Protein AF-A0A497NVT9-F1 (afdb_monomer)

Secondary structure (DSSP, 8-state):
--PPPPS-----------------SSHHHHHHHHHHHH----GGGTS------

Structure (mmCIF, N/CA/C/O backbone):
data_AF-A0A497NVT9-F1
#
_entry.id   AF-A0A497NVT9-F1
#
loop_
_atom_site.group_PDB
_atom_site.id
_atom_site.type_symbol
_atom_site.label_atom_id
_atom_site.label_alt_id
_atom_site.label_comp_id
_atom_site.label_asym_id
_atom_site.label_entity_id
_atom_site.label_seq_id
_atom_site.pdbx_PDB_ins_code
_atom_sit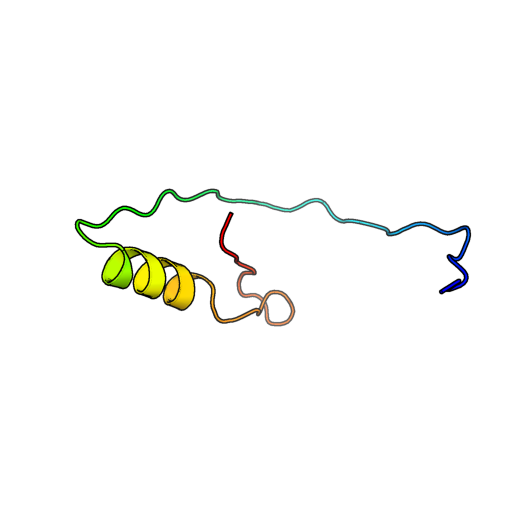e.Cartn_x
_atom_site.Cartn_y
_atom_site.Cartn_z
_atom_site.occupancy
_atom_site.B_iso_or_equiv
_atom_site.auth_seq_id
_atom_site.auth_comp_id
_atom_site.auth_asym_id
_atom_site.auth_atom_id
_atom_site.pdbx_PDB_model_num
ATOM 1 N N . MET A 1 1 ? 5.184 25.844 -18.424 1.00 57.41 1 MET A N 1
ATOM 2 C CA . MET A 1 1 ? 6.002 24.678 -18.032 1.00 57.41 1 MET A CA 1
ATOM 3 C C . MET A 1 1 ? 5.924 23.676 -19.162 1.00 57.41 1 MET A C 1
ATOM 5 O O . MET A 1 1 ? 4.817 23.382 -19.588 1.00 57.41 1 MET A O 1
ATOM 9 N N . GLY A 1 2 ? 7.064 23.222 -19.672 1.00 82.56 2 GLY A N 1
ATOM 10 C CA . GLY A 1 2 ? 7.148 22.131 -20.638 1.00 82.56 2 GLY A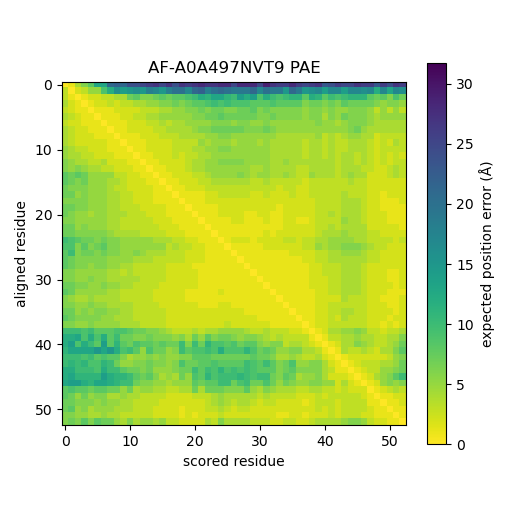 CA 1
ATOM 11 C C . GLY A 1 2 ? 8.321 21.268 -20.213 1.00 82.56 2 GLY A C 1
ATOM 12 O O . GLY A 1 2 ? 9.462 21.686 -20.378 1.00 82.56 2 GLY A O 1
ATOM 13 N N . VAL A 1 3 ? 8.028 20.151 -19.552 1.00 90.88 3 VAL A N 1
ATOM 14 C CA . VAL A 1 3 ? 9.021 19.110 -19.287 1.00 90.88 3 VAL A CA 1
ATOM 15 C C . VAL A 1 3 ? 8.894 18.122 -20.434 1.00 90.88 3 VAL A C 1
ATOM 17 O O . VAL A 1 3 ? 7.776 17.750 -20.793 1.00 90.88 3 VAL A O 1
ATOM 20 N N . GLU A 1 4 ? 10.016 17.770 -21.047 1.00 93.12 4 GLU A N 1
ATOM 21 C CA . GLU A 1 4 ? 10.044 16.772 -22.108 1.00 93.12 4 GLU A CA 1
ATOM 22 C C . GLU A 1 4 ? 9.686 15.407 -21.510 1.00 93.12 4 GLU A C 1
ATOM 24 O O . GLU A 1 4 ? 10.266 14.989 -20.507 1.00 93.12 4 GLU A O 1
ATOM 29 N N . VAL A 1 5 ? 8.680 14.754 -22.090 1.00 94.94 5 VAL A N 1
ATOM 30 C CA . VAL A 1 5 ? 8.287 13.390 -21.735 1.00 94.94 5 VAL A CA 1
ATOM 31 C C . VAL A 1 5 ? 8.903 12.476 -22.776 1.00 94.94 5 VAL A C 1
ATOM 33 O O . VAL A 1 5 ? 8.659 12.644 -23.968 1.00 94.94 5 VAL A O 1
ATOM 36 N N . GLU A 1 6 ? 9.716 11.538 -22.315 1.00 97.50 6 GLU A N 1
ATOM 37 C CA . GLU A 1 6 ? 10.376 10.571 -23.180 1.00 97.50 6 GLU A CA 1
ATOM 38 C C . GLU A 1 6 ? 9.351 9.601 -23.795 1.00 97.50 6 GLU A C 1
ATOM 40 O O . GLU A 1 6 ? 8.455 9.113 -23.103 1.00 97.50 6 GLU A O 1
ATOM 45 N N . ASP A 1 7 ? 9.483 9.319 -25.095 1.00 97.25 7 ASP A N 1
ATOM 46 C CA . ASP A 1 7 ? 8.695 8.300 -25.802 1.00 97.25 7 ASP A CA 1
ATOM 47 C C . ASP A 1 7 ? 9.238 6.906 -25.460 1.00 97.25 7 ASP A C 1
ATOM 49 O O . ASP A 1 7 ? 10.079 6.337 -26.158 1.00 97.25 7 ASP A O 1
ATOM 53 N N . THR A 1 8 ? 8.828 6.409 -24.296 1.00 97.62 8 THR A N 1
ATOM 54 C CA . THR A 1 8 ? 9.305 5.159 -23.699 1.00 97.62 8 THR A CA 1
ATOM 55 C C . THR A 1 8 ? 8.194 4.470 -22.898 1.00 97.62 8 THR A C 1
ATOM 57 O O . THR A 1 8 ? 7.043 4.912 -22.894 1.00 97.62 8 THR A O 1
ATOM 60 N N . TYR A 1 9 ? 8.514 3.366 -22.221 1.00 97.12 9 TYR A N 1
ATOM 61 C CA . TYR A 1 9 ? 7.563 2.581 -21.435 1.00 97.12 9 TYR A CA 1
ATOM 62 C C . TYR A 1 9 ? 8.110 2.216 -20.047 1.00 97.12 9 TYR A C 1
ATOM 64 O O . TYR A 1 9 ? 9.317 2.186 -19.820 1.00 97.12 9 TYR A O 1
ATOM 72 N N . ALA A 1 10 ? 7.202 1.912 -19.115 1.00 97.31 10 ALA A N 1
ATOM 73 C CA . ALA A 1 10 ? 7.531 1.336 -17.814 1.00 97.31 10 ALA A CA 1
ATOM 74 C C . ALA A 1 10 ? 7.205 -0.162 -17.825 1.00 97.31 10 ALA A C 1
ATOM 76 O O . ALA A 1 10 ? 6.068 -0.551 -18.094 1.00 97.31 10 ALA A O 1
ATOM 77 N N . GLU A 1 11 ? 8.197 -1.002 -17.543 1.00 96.69 11 GLU A N 1
ATOM 78 C CA . GLU A 1 11 ? 8.001 -2.442 -17.385 1.00 96.69 11 GLU A CA 1
ATOM 79 C C . GLU A 1 11 ? 7.520 -2.756 -15.962 1.00 96.69 11 GLU A C 1
ATOM 81 O O . GLU A 1 11 ? 8.079 -2.259 -14.984 1.00 96.69 11 GLU A O 1
ATOM 86 N N . ALA A 1 12 ? 6.468 -3.566 -15.853 1.00 95.44 12 ALA A N 1
ATOM 87 C CA . ALA A 1 12 ? 5.844 -3.951 -14.591 1.00 95.44 12 ALA A CA 1
ATOM 88 C C . ALA A 1 12 ? 5.905 -5.470 -14.394 1.00 95.44 12 ALA A C 1
ATOM 90 O O . ALA A 1 12 ? 6.140 -6.225 -15.336 1.00 95.44 12 ALA A O 1
ATOM 91 N N . PHE A 1 13 ? 5.665 -5.908 -13.160 1.00 91.75 13 PHE A N 1
ATOM 92 C CA . PHE A 1 13 ? 5.762 -7.307 -12.759 1.00 91.75 13 PHE A CA 1
ATOM 93 C C . PHE A 1 13 ? 4.434 -7.801 -12.194 1.00 91.75 13 PHE A C 1
ATOM 95 O O . PHE A 1 13 ? 3.720 -7.049 -11.531 1.00 91.75 13 PHE A O 1
ATOM 102 N N . ASP A 1 14 ? 4.142 -9.083 -12.406 1.00 95.06 14 ASP A N 1
ATOM 103 C CA . ASP A 1 14 ? 3.052 -9.760 -11.712 1.00 95.06 14 ASP A CA 1
ATOM 104 C C . ASP A 1 14 ? 3.429 -10.018 -10.247 1.00 95.06 14 ASP A C 1
ATOM 106 O O . ASP A 1 14 ? 4.564 -10.378 -9.921 1.00 95.06 14 ASP A O 1
ATOM 110 N N . GLY A 1 15 ? 2.452 -9.874 -9.355 1.00 89.62 15 GLY A N 1
ATOM 111 C CA . GLY A 1 15 ? 2.638 -10.038 -7.919 1.00 89.62 15 GLY A CA 1
ATOM 112 C C . GLY A 1 15 ? 1.382 -10.549 -7.223 1.00 89.62 15 GLY A C 1
ATOM 113 O O . GLY A 1 15 ? 0.285 -10.554 -7.782 1.00 89.62 15 GLY A O 1
ATOM 114 N N . LEU A 1 16 ? 1.547 -10.994 -5.978 1.00 92.62 16 LEU A N 1
ATOM 115 C CA . LEU A 1 16 ? 0.425 -11.277 -5.086 1.00 92.62 16 LEU A CA 1
ATOM 116 C C . LEU A 1 16 ? 0.054 -10.002 -4.334 1.00 92.62 16 LEU A C 1
ATOM 118 O O . LEU A 1 16 ? 0.906 -9.393 -3.691 1.00 92.62 16 LEU A O 1
ATOM 122 N N . TYR A 1 17 ? -1.226 -9.645 -4.376 1.00 93.06 17 TYR A N 1
ATOM 123 C CA . TYR A 1 17 ? -1.750 -8.440 -3.744 1.00 93.06 17 TYR A CA 1
ATOM 124 C C . TYR A 1 17 ? -2.892 -8.784 -2.800 1.00 93.06 17 TYR A C 1
ATOM 126 O O . TYR A 1 17 ? -3.694 -9.683 -3.058 1.00 93.06 17 TYR A O 1
ATOM 134 N N . PHE A 1 18 ? -2.983 -8.016 -1.721 1.00 94.69 18 PHE A N 1
ATOM 135 C CA . PHE A 1 18 ? -4.070 -8.096 -0.760 1.00 94.69 18 PHE A CA 1
ATOM 136 C C . PHE A 1 18 ? -4.640 -6.702 -0.562 1.00 94.69 18 PHE A C 1
ATOM 138 O O . PHE A 1 18 ? -3.895 -5.753 -0.332 1.00 94.69 18 PHE A O 1
ATOM 145 N N . ARG A 1 19 ? -5.968 -6.593 -0.614 1.00 97.25 19 ARG A N 1
ATOM 146 C CA . ARG A 1 19 ? -6.683 -5.373 -0.250 1.00 97.25 19 ARG A CA 1
ATOM 147 C C . ARG A 1 19 ? -7.378 -5.593 1.082 1.00 97.25 19 ARG A C 1
ATOM 149 O O . ARG A 1 19 ? -8.161 -6.531 1.228 1.00 97.25 19 ARG A O 1
ATOM 156 N N . VAL A 1 20 ? -7.079 -4.730 2.044 1.00 96.69 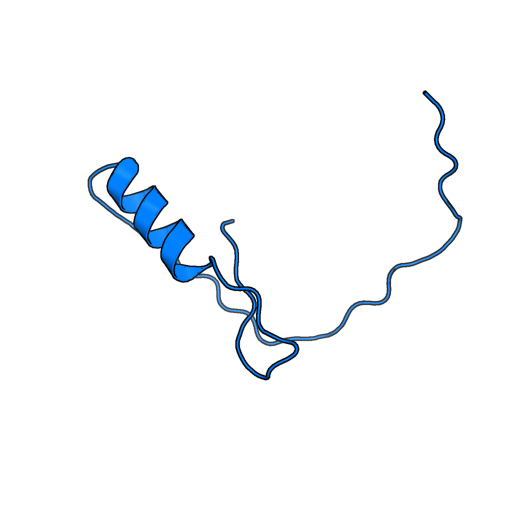20 VAL A N 1
ATOM 157 C CA . VAL A 1 20 ? -7.576 -4.839 3.417 1.00 96.69 20 VAL A CA 1
ATOM 158 C C . VAL A 1 20 ? -8.408 -3.606 3.739 1.00 96.69 20 VAL A C 1
ATOM 160 O O . VAL A 1 20 ? -7.957 -2.484 3.534 1.00 96.69 20 VAL A O 1
ATOM 163 N N . LEU A 1 21 ? -9.623 -3.813 4.252 1.00 97.81 21 LEU A N 1
ATOM 164 C CA . LEU A 1 21 ? -10.462 -2.735 4.771 1.00 97.81 21 LEU A CA 1
ATOM 165 C C . LEU A 1 21 ? -10.193 -2.565 6.268 1.00 97.81 21 LEU A C 1
ATOM 167 O O . LEU A 1 21 ? -10.447 -3.480 7.050 1.00 97.81 21 LEU A O 1
ATOM 171 N N . VAL A 1 22 ? -9.708 -1.388 6.656 1.00 97.12 22 VAL A N 1
ATOM 172 C CA . VAL A 1 22 ? -9.521 -1.002 8.059 1.00 97.12 22 VAL A CA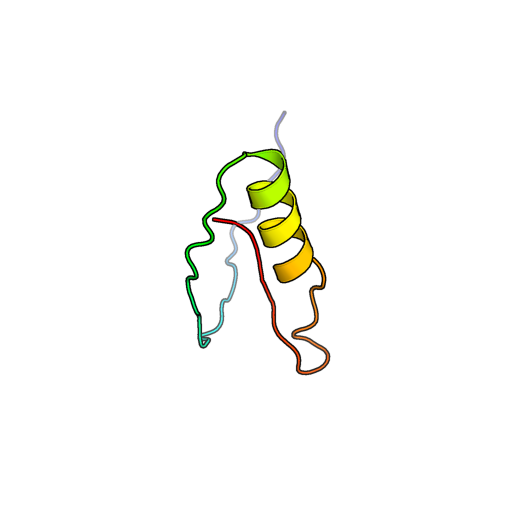 1
ATOM 173 C C . VAL A 1 22 ? -10.692 -0.116 8.480 1.00 97.12 22 VAL A C 1
ATOM 175 O O . VAL A 1 22 ? -11.096 0.777 7.739 1.00 97.12 22 VAL A O 1
ATOM 178 N N . THR A 1 23 ? -11.248 -0.361 9.666 1.00 98.06 23 THR A N 1
ATOM 179 C CA . THR A 1 23 ? -12.357 0.420 10.233 1.00 98.06 23 THR A CA 1
ATOM 180 C C . THR A 1 23 ? -12.046 0.803 11.674 1.00 98.06 23 THR A C 1
ATOM 182 O O . THR A 1 23 ? -11.495 -0.013 12.411 1.00 98.06 23 THR A O 1
ATOM 185 N N . ALA A 1 24 ? -12.441 2.005 12.088 1.00 98.31 24 ALA A N 1
ATOM 186 C CA . ALA A 1 24 ? -12.386 2.464 13.474 1.00 98.31 24 ALA A CA 1
ATOM 187 C C . ALA A 1 24 ? -13.527 3.459 13.738 1.00 98.31 24 ALA A C 1
ATOM 189 O O . ALA A 1 24 ? -14.114 3.986 12.792 1.00 98.31 24 ALA A O 1
ATOM 190 N N . ASP A 1 25 ? -13.825 3.716 15.012 1.00 98.50 25 ASP A N 1
ATOM 191 C CA . ASP A 1 25 ? -14.899 4.631 15.422 1.00 98.50 25 ASP A CA 1
ATOM 192 C C . ASP A 1 25 ? -14.580 6.105 15.118 1.00 98.50 25 ASP A C 1
ATOM 194 O O . ASP A 1 25 ? -15.488 6.919 14.944 1.00 98.50 25 ASP A O 1
ATOM 198 N N . ASP A 1 26 ? -13.292 6.455 15.037 1.00 98.31 26 ASP A N 1
ATOM 199 C CA . ASP A 1 26 ? -12.819 7.807 14.764 1.00 98.31 26 ASP A CA 1
ATOM 200 C C . ASP A 1 26 ? -11.727 7.844 13.681 1.00 98.31 26 ASP A C 1
ATOM 202 O O . ASP A 1 26 ? -11.003 6.876 13.422 1.00 98.31 26 ASP A O 1
ATOM 206 N N . ALA A 1 27 ? -11.613 9.006 13.037 1.00 98.31 27 ALA A N 1
ATOM 207 C CA . ALA A 1 27 ? -10.708 9.213 11.916 1.00 98.31 27 ALA A CA 1
ATOM 208 C C . ALA A 1 27 ? -9.222 9.198 12.316 1.00 98.31 27 ALA A C 1
ATOM 210 O O . ALA A 1 27 ? -8.382 8.845 11.487 1.00 98.31 27 ALA A O 1
ATOM 211 N N . GLU A 1 28 ? -8.874 9.575 13.551 1.00 98.31 28 GLU A N 1
ATOM 212 C CA . GLU A 1 28 ? -7.481 9.569 14.005 1.00 98.31 28 GLU A CA 1
ATOM 213 C C . GLU A 1 28 ? -6.991 8.131 14.173 1.00 98.31 28 GLU A C 1
ATOM 215 O O . GLU A 1 28 ? -5.942 7.775 13.630 1.00 98.31 28 GLU A O 1
ATOM 220 N N . THR A 1 29 ? -7.773 7.295 14.856 1.00 98.50 29 THR A N 1
ATOM 221 C CA . THR A 1 29 ? -7.483 5.869 15.034 1.00 98.50 29 THR A CA 1
ATOM 222 C C . THR A 1 29 ? -7.416 5.154 13.690 1.00 98.50 29 THR A C 1
ATOM 224 O O . THR A 1 29 ? -6.457 4.422 13.440 1.00 98.50 29 THR A O 1
ATOM 227 N N . LEU A 1 30 ? -8.381 5.412 12.796 1.00 98.31 30 LEU A N 1
ATOM 228 C CA . LEU A 1 30 ? -8.383 4.843 11.447 1.00 98.31 30 LEU A CA 1
ATOM 229 C C . LEU A 1 30 ? -7.087 5.180 10.697 1.00 98.31 30 LEU A C 1
ATOM 231 O O . LEU A 1 30 ? -6.430 4.285 10.162 1.00 98.31 30 LEU A O 1
ATOM 235 N N . ARG A 1 31 ? -6.702 6.463 10.689 1.00 97.81 31 ARG A N 1
ATOM 236 C CA . ARG A 1 31 ? -5.508 6.941 9.985 1.00 97.81 31 ARG A CA 1
ATOM 237 C C . ARG A 1 31 ? -4.238 6.311 10.546 1.00 97.81 31 ARG A C 1
ATOM 239 O O . ARG A 1 31 ? -3.437 5.795 9.776 1.00 97.81 31 ARG A O 1
ATOM 246 N N . ARG A 1 32 ? -4.064 6.322 11.871 1.00 97.88 32 ARG A N 1
ATOM 247 C CA . ARG A 1 32 ? -2.858 5.772 12.513 1.00 97.88 32 ARG A CA 1
ATOM 248 C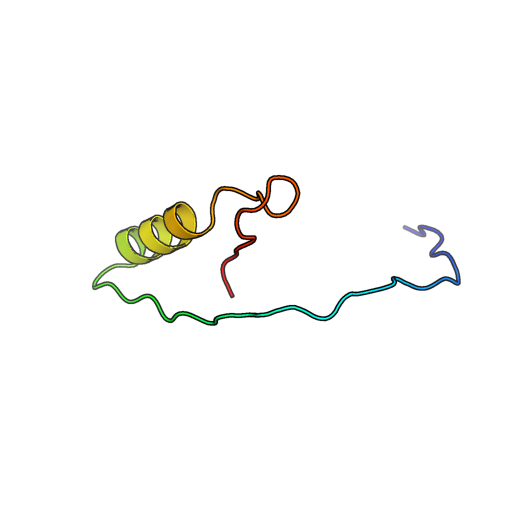 C . ARG A 1 32 ? -2.715 4.277 12.250 1.00 97.88 32 ARG A C 1
ATOM 250 O O . ARG A 1 32 ? -1.632 3.835 11.896 1.00 97.88 32 ARG A O 1
ATOM 257 N N . ALA A 1 33 ? -3.811 3.522 12.338 1.00 97.75 33 ALA A N 1
ATOM 258 C CA . ALA A 1 33 ? -3.795 2.092 12.043 1.00 97.75 33 ALA A CA 1
ATOM 259 C C . ALA A 1 33 ? -3.398 1.801 10.584 1.00 97.75 33 ALA A C 1
ATOM 261 O O . ALA A 1 33 ? -2.604 0.894 10.336 1.00 97.75 33 ALA A O 1
ATOM 262 N N . ALA A 1 34 ? -3.920 2.571 9.623 1.00 97.19 34 ALA A N 1
ATOM 263 C CA . ALA A 1 34 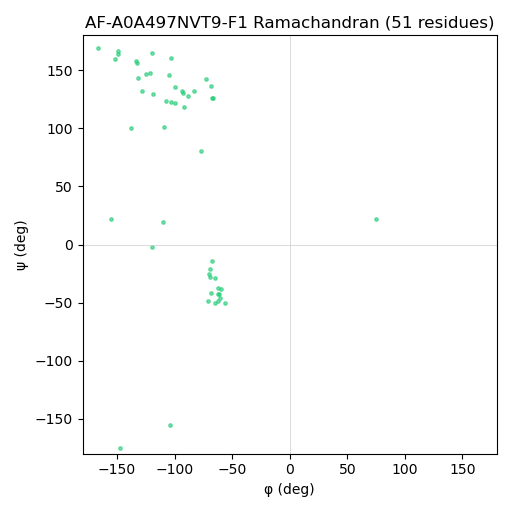? -3.587 2.413 8.208 1.00 97.19 34 ALA A CA 1
ATOM 264 C C . ALA A 1 34 ? -2.131 2.816 7.892 1.00 97.19 34 ALA A C 1
ATOM 266 O O . ALA A 1 34 ? -1.441 2.108 7.155 1.00 97.19 34 ALA A O 1
ATOM 267 N N . GLU A 1 35 ? -1.645 3.918 8.471 1.00 96.38 35 GLU A N 1
ATOM 268 C CA . GLU A 1 35 ? -0.261 4.385 8.311 1.00 96.38 35 GLU A CA 1
ATOM 269 C C . GLU A 1 35 ? 0.738 3.391 8.911 1.00 96.38 35 GLU A C 1
ATOM 271 O O . GLU A 1 35 ? 1.653 2.946 8.218 1.00 96.38 35 GLU A O 1
ATOM 276 N N . ASP A 1 36 ? 0.532 2.968 10.160 1.00 94.88 36 ASP A N 1
ATOM 277 C CA . ASP A 1 36 ? 1.439 2.045 10.851 1.00 94.88 36 ASP A CA 1
ATOM 278 C C . ASP A 1 36 ? 1.522 0.684 10.136 1.00 94.88 36 ASP A C 1
ATOM 280 O O . ASP A 1 36 ? 2.601 0.095 10.038 1.00 94.88 36 ASP A O 1
ATOM 284 N N . ALA A 1 37 ? 0.405 0.195 9.583 1.00 93.44 37 ALA A N 1
ATOM 285 C CA . ALA A 1 37 ? 0.360 -1.066 8.841 1.00 93.44 37 ALA A CA 1
ATOM 286 C C . ALA A 1 37 ? 1.107 -1.021 7.494 1.00 93.44 37 ALA A C 1
ATOM 288 O O . ALA A 1 37 ? 1.469 -2.073 6.965 1.00 93.44 37 ALA A O 1
ATOM 289 N N . THR A 1 38 ? 1.332 0.170 6.930 1.00 94.38 38 THR A N 1
ATOM 290 C CA . THR A 1 38 ? 1.852 0.350 5.561 1.00 94.38 38 THR A CA 1
ATOM 291 C C . THR A 1 38 ? 3.187 1.102 5.496 1.00 94.38 38 THR A C 1
ATOM 293 O O . THR A 1 38 ? 3.771 1.223 4.424 1.00 94.38 38 THR A O 1
ATOM 296 N N . ALA A 1 39 ? 3.724 1.554 6.633 1.00 90.31 39 ALA A N 1
ATOM 297 C CA . ALA A 1 39 ? 4.814 2.530 6.693 1.00 90.31 39 ALA A CA 1
ATOM 298 C C . ALA A 1 39 ? 6.167 2.088 6.106 1.00 90.31 39 ALA A C 1
ATOM 300 O O . ALA A 1 39 ? 6.963 2.939 5.710 1.00 90.31 39 ALA A O 1
ATOM 301 N N . THR A 1 40 ? 6.492 0.790 6.112 1.00 87.50 40 THR A N 1
ATOM 302 C CA . THR A 1 40 ? 7.860 0.333 5.802 1.00 87.50 40 THR A CA 1
ATOM 303 C C . THR A 1 40 ? 7.932 -0.376 4.446 1.00 87.50 40 THR A C 1
ATOM 305 O O . THR A 1 40 ? 7.619 -1.567 4.381 1.00 87.50 40 THR A O 1
ATOM 308 N N . PRO A 1 41 ? 8.407 0.289 3.374 1.00 82.38 41 PRO A N 1
ATOM 309 C CA . PRO A 1 41 ? 8.692 -0.382 2.110 1.00 82.38 41 PRO A CA 1
ATOM 310 C C . PRO A 1 41 ? 9.878 -1.329 2.297 1.00 82.38 41 PRO A C 1
ATOM 312 O O . PRO A 1 41 ? 10.924 -0.945 2.829 1.00 82.38 41 PRO A O 1
ATOM 315 N N . SER A 1 42 ? 9.720 -2.603 1.941 1.00 84.00 42 SER A N 1
ATOM 316 C CA . SER A 1 42 ? 10.752 -3.610 2.226 1.00 84.00 42 SER A CA 1
ATOM 317 C C . 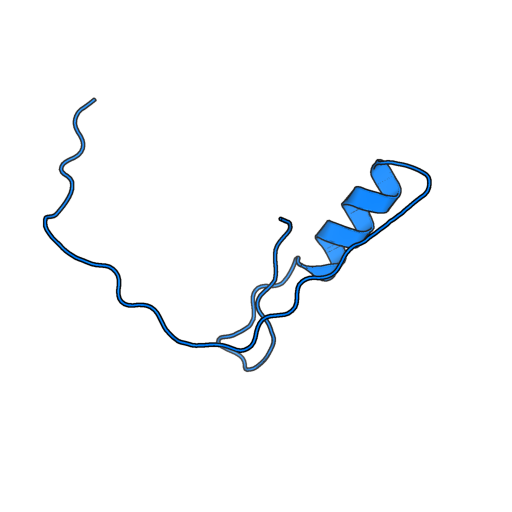SER A 1 42 ? 10.734 -4.823 1.286 1.00 84.00 42 SER A C 1
ATOM 319 O O . SER A 1 42 ? 11.291 -5.869 1.630 1.00 84.00 42 SER A O 1
ATOM 321 N N . ILE A 1 43 ? 10.155 -4.709 0.084 1.00 84.38 43 ILE A N 1
ATOM 322 C CA . ILE A 1 43 ? 10.110 -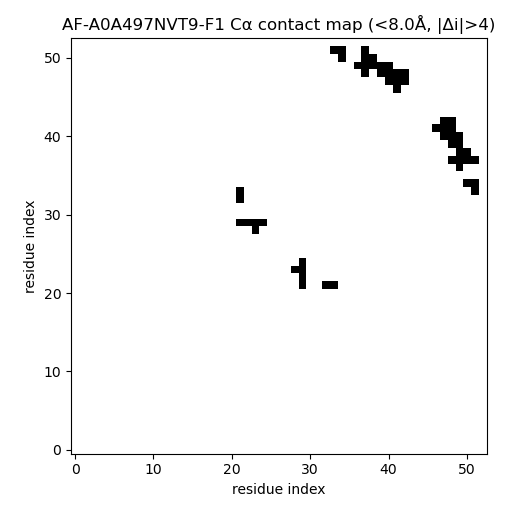5.826 -0.877 1.00 84.38 43 ILE A CA 1
ATOM 323 C C . ILE A 1 43 ? 11.514 -6.307 -1.275 1.00 84.38 43 ILE A C 1
ATOM 325 O O . ILE A 1 43 ? 11.781 -7.505 -1.313 1.00 84.38 43 ILE A O 1
ATOM 329 N N . VAL A 1 44 ? 12.460 -5.375 -1.441 1.00 83.31 44 VAL A N 1
ATOM 330 C CA . VAL A 1 44 ? 13.853 -5.665 -1.831 1.00 83.31 44 VAL A CA 1
ATOM 331 C C . VAL A 1 44 ? 14.652 -6.425 -0.764 1.00 83.31 44 VAL A C 1
ATOM 333 O O . VAL A 1 44 ? 15.711 -6.966 -1.065 1.00 83.31 44 VAL A O 1
ATOM 336 N N . ILE A 1 45 ? 14.145 -6.498 0.473 1.00 86.06 45 ILE A N 1
ATOM 337 C CA . ILE A 1 45 ? 14.716 -7.303 1.566 1.00 86.06 45 ILE A CA 1
ATOM 338 C C . ILE A 1 45 ? 13.835 -8.510 1.927 1.00 86.06 45 ILE A C 1
ATOM 340 O O . ILE A 1 45 ? 13.954 -9.061 3.021 1.00 86.06 45 ILE A O 1
ATOM 344 N N . GLY A 1 46 ? 12.936 -8.919 1.026 1.00 80.75 46 GLY A N 1
ATOM 345 C CA . GLY A 1 46 ? 12.086 -10.098 1.204 1.00 80.75 46 GLY A CA 1
ATOM 346 C C . GLY A 1 46 ? 10.931 -9.906 2.191 1.00 80.75 46 GLY A C 1
ATOM 347 O O . GLY A 1 46 ? 10.436 -10.887 2.744 1.00 80.75 46 GLY A O 1
ATOM 348 N N . ARG A 1 47 ? 10.512 -8.661 2.448 1.00 86.19 47 ARG A N 1
ATOM 349 C CA . ARG A 1 47 ? 9.256 -8.360 3.156 1.00 86.19 47 ARG A CA 1
ATOM 350 C C . ARG A 1 47 ? 8.196 -7.900 2.149 1.00 86.19 47 ARG A C 1
ATOM 352 O O . ARG A 1 47 ? 8.260 -8.266 0.985 1.00 86.19 47 ARG A O 1
ATOM 359 N N . ILE A 1 48 ? 7.208 -7.132 2.599 1.00 88.12 48 ILE A N 1
ATOM 360 C CA . ILE A 1 48 ? 6.090 -6.655 1.783 1.00 88.12 48 ILE A CA 1
ATOM 361 C C . ILE A 1 48 ? 6.265 -5.185 1.384 1.00 88.12 48 ILE A C 1
ATOM 363 O O . ILE A 1 48 ? 7.008 -4.433 2.020 1.00 88.12 48 ILE A O 1
ATOM 367 N N . GLU A 1 49 ? 5.549 -4.788 0.340 1.00 92.25 49 GLU A N 1
ATOM 368 C CA . GLU A 1 49 ? 5.191 -3.397 0.063 1.00 92.25 49 GLU A CA 1
ATOM 369 C C . GLU A 1 49 ? 3.717 -3.182 0.415 1.00 92.25 49 GLU A C 1
ATOM 371 O O . GLU A 1 49 ? 2.901 -4.094 0.275 1.00 92.25 49 GLU A O 1
ATOM 376 N N . GLY A 1 50 ? 3.385 -1.986 0.898 1.00 92.88 50 GLY A N 1
ATOM 377 C CA . GLY A 1 50 ? 2.029 -1.625 1.296 1.00 92.88 50 GLY A CA 1
ATOM 378 C C . GLY A 1 50 ? 1.779 -0.128 1.155 1.00 92.88 50 GLY A C 1
ATOM 379 O O . GLY A 1 50 ? 2.716 0.666 1.103 1.00 92.88 50 GLY A O 1
ATOM 380 N N . GLY A 1 51 ? 0.503 0.243 1.086 1.00 94.56 51 GLY A N 1
ATOM 381 C CA . GLY A 1 51 ? 0.040 1.623 0.974 1.00 94.56 51 GLY A CA 1
ATOM 382 C C . GLY A 1 51 ? -1.458 1.730 1.258 1.00 94.56 51 GLY A C 1
ATOM 383 O O . GLY A 1 51 ? -2.148 0.716 1.366 1.00 94.56 51 GLY A O 1
ATOM 384 N N . ILE A 1 52 ? -1.941 2.962 1.407 1.00 95.38 52 IL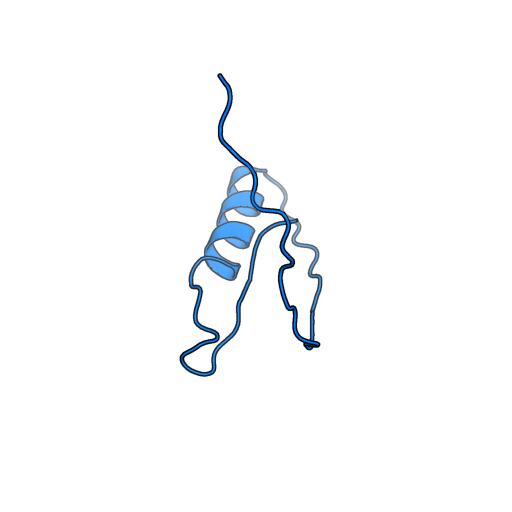E A N 1
ATOM 385 C CA . ILE A 1 52 ? -3.356 3.285 1.632 1.00 95.38 52 ILE A CA 1
ATOM 386 C C . ILE A 1 52 ? -4.017 3.567 0.268 1.00 95.38 52 ILE A C 1
ATOM 388 O O . ILE A 1 52 ? -3.452 4.323 -0.521 1.00 95.38 52 ILE A O 1
ATOM 392 N N . GLU A 1 53 ? -5.186 2.961 0.009 1.00 95.56 53 GLU A N 1
ATOM 393 C CA . GLU A 1 53 ? -6.031 3.118 -1.201 1.00 95.56 53 GLU A CA 1
ATOM 394 C C . GLU A 1 53 ? -7.317 3.895 -0.889 1.00 95.56 53 GLU A C 1
ATOM 396 O O . GLU A 1 53 ? -7.972 3.562 0.129 1.00 95.56 53 GLU A O 1
#

Solvent-accessible surface area (backbone atoms only — not comparable to full-atom values): 3928 Å² total; per-residue (Å²): 140,84,79,90,75,78,97,74,84,84,90,84,80,91,78,90,83,85,89,81,92,84,83,59,100,44,71,66,62,36,49,52,55,53,46,69,76,26,68,64,78,30,50,94,77,77,54,55,72,57,73,90,131

Foldseek 3Di:
DDDDDDPDDDDDDDDDDDDDDFDDPDPVVSVVVQCVVAVDDCVVVVDDHDDDD

pLDDT: mean 92.9, std 7.01, range [57.41, 98.5]

Mean predicted aligned error: 4.47 Å

Sequence (53 aa):
MGVEVEDTYAEAFDGLYFRVLVTADDAETLRRAAEDATATPSIVIGRIEGGIE

Radius of gyration: 16.62 Å; Cα contacts (8 Å, |Δi|>4): 27; chains: 1; bounding box: 30×36×41 Å